Protein AF-A0AAD0EA04-F1 (afdb_monomer)

Mean predicted aligned error: 5.77 Å

Sequence (155 aa):
MKIKNLKNTNTRGVLFIEATNERPLPDGNKGILGSNGILTQVINAHRPFAPKNGGVGDLAFIIITPKKEYFYAFDYSKDLQGWTYQIMRGAEILDIKIGQIREKQFQILNGSVYLLSDCEFEEYNFYTQDDFGSQVVNKNRRAVNKADVLSEKIL

Foldseek 3Di:
DCLPPQDDDPFKDKKKWWADPVRHDQLLVADCDDPSRVQVQLLPQDPPQQDPDWDKAFPQKWKAALVRIIIGMMMIGDRPVSVVVSNVNSCVSVVIWMWGDDDQWIDTPVDDIDGLVRIWMKGAQDWDADPVRDTDGGGHIDTDPSCVNVVPPSD

pLDDT: mean 85.82, std 12.73, range [43.94, 98.06]

Nearest PDB structures (foldseek):
  2dcl-assembly1_B-2  TM=4.059E-01  e=9.303E-01  Pyrococcus horikoshii
  2nyi-assembly1_B  TM=4.417E-01  e=1.178E+00  Galdieria sulphuraria
  3qau-assembly1_A-2  TM=3.856E-01  e=1.178E+00  Streptococcus pneumoniae R6
  9e9f-assembly1_A  TM=3.551E-01  e=3.411E+00  Pseudomonas aeruginosa
  6eo5-assembly2_B  TM=3.769E-01  e=8.270E+00  Physcomitrium patens

Secondary structure (DSSP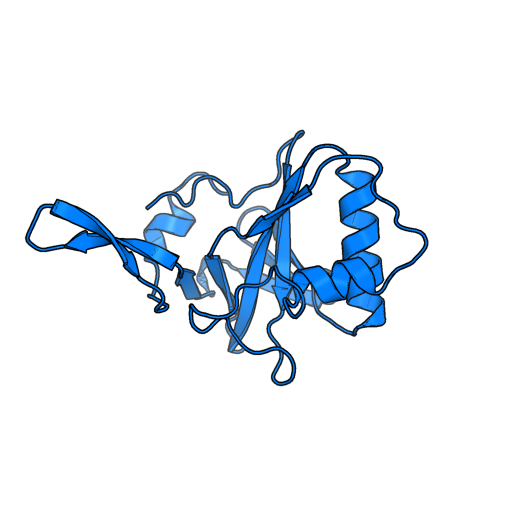, 8-state):
---TT-S--SSEEEEEEE--SSSPPP-SSS-SSSTT-HHHHHHHHSSS----SEEEEEEEEEEE-TT--EEEEEEEEE-HHHHHHHHHHHHHHTT--EEEEETTEEEETTS-EEETTT-EEEE-SEEEE-TTS-EEEE-S-EEPPHHHHHHSTT-

Structure (mmCIF, N/CA/C/O backbone):
data_AF-A0AAD0EA04-F1
#
_entry.id   AF-A0AAD0EA04-F1
#
loop_
_atom_site.group_PDB
_atom_site.id
_atom_site.type_symbol
_atom_site.label_atom_id
_atom_site.label_alt_id
_atom_site.label_comp_id
_atom_site.label_asym_id
_atom_site.label_entity_id
_atom_site.label_seq_id
_atom_site.pdbx_PDB_ins_code
_atom_site.Cartn_x
_atom_site.Cartn_y
_atom_site.Cartn_z
_atom_site.occupancy
_atom_site.B_iso_or_equiv
_atom_site.auth_seq_id
_atom_site.auth_comp_id
_atom_site.auth_asym_id
_atom_site.auth_atom_id
_atom_site.pdbx_PDB_model_num
ATOM 1 N N . MET A 1 1 ? -8.065 13.186 11.954 1.00 43.94 1 MET A N 1
ATOM 2 C CA . MET A 1 1 ? -7.328 12.164 11.185 1.00 43.94 1 MET A CA 1
ATOM 3 C C . MET A 1 1 ? -7.405 12.536 9.702 1.00 43.94 1 MET A C 1
ATOM 5 O O . MET A 1 1 ? -8.442 13.042 9.297 1.00 43.94 1 MET A O 1
ATOM 9 N N . LYS A 1 2 ? -6.315 12.452 8.923 1.00 47.00 2 LYS A N 1
ATOM 10 C CA . LYS A 1 2 ? -6.276 12.849 7.495 1.00 47.00 2 LYS A CA 1
ATOM 11 C C . LYS A 1 2 ? -6.275 11.594 6.609 1.00 47.00 2 LYS A C 1
ATOM 13 O O . LYS A 1 2 ? -5.315 11.370 5.883 1.00 47.00 2 LYS A O 1
ATOM 18 N N . ILE A 1 3 ? -7.347 10.802 6.618 1.00 57.25 3 ILE A N 1
ATOM 19 C CA . ILE A 1 3 ? -7.474 9.607 5.758 1.00 57.25 3 ILE A CA 1
ATOM 20 C C . ILE A 1 3 ? -7.838 10.006 4.301 1.00 57.25 3 ILE A C 1
ATOM 22 O O . ILE A 1 3 ? -8.302 9.221 3.484 1.00 57.25 3 ILE A O 1
ATOM 26 N N . LYS A 1 4 ? -7.567 11.254 3.902 1.00 55.97 4 LYS A N 1
ATOM 27 C CA . LYS A 1 4 ? -8.084 11.859 2.663 1.00 55.97 4 LYS A CA 1
ATOM 28 C C . LYS A 1 4 ? -7.427 11.352 1.370 1.00 55.97 4 LYS A C 1
ATOM 30 O O . LYS A 1 4 ? -7.840 11.761 0.289 1.00 55.97 4 LYS A O 1
ATOM 35 N N . ASN A 1 5 ? -6.409 10.493 1.462 1.00 64.81 5 ASN A N 1
ATOM 36 C CA . ASN A 1 5 ? -5.507 10.166 0.351 1.00 64.81 5 ASN A CA 1
ATOM 37 C C . ASN A 1 5 ? -5.466 8.677 -0.029 1.00 64.81 5 ASN A C 1
ATOM 39 O O . ASN A 1 5 ? -4.541 8.275 -0.722 1.00 64.81 5 ASN A O 1
ATOM 43 N N . LEU A 1 6 ? -6.440 7.862 0.382 1.00 75.75 6 LEU A N 1
ATOM 44 C CA . LEU A 1 6 ? -6.446 6.415 0.103 1.00 75.75 6 LEU A CA 1
ATOM 45 C C . LEU A 1 6 ? -7.079 6.019 -1.246 1.00 75.75 6 LEU A C 1
ATOM 47 O O . LEU A 1 6 ? -7.452 4.863 -1.436 1.00 75.75 6 LEU A O 1
ATOM 51 N N . LYS A 1 7 ? -7.206 6.953 -2.195 1.00 75.00 7 LYS A N 1
ATOM 52 C CA . LYS A 1 7 ? -7.820 6.686 -3.500 1.00 75.00 7 LYS A CA 1
ATOM 53 C C . LYS A 1 7 ? -6.974 7.135 -4.674 1.00 75.00 7 LYS A C 1
ATOM 55 O O . LYS A 1 7 ? -6.287 8.155 -4.617 1.00 75.00 7 LYS A O 1
ATOM 60 N N . ASN A 1 8 ? -7.121 6.391 -5.764 1.00 78.06 8 ASN A N 1
ATOM 61 C CA . ASN A 1 8 ? -6.581 6.762 -7.059 1.00 78.06 8 ASN A CA 1
ATOM 62 C C . ASN A 1 8 ? -7.261 8.033 -7.584 1.00 78.06 8 ASN A C 1
ATOM 64 O O . ASN A 1 8 ? -8.476 8.209 -7.480 1.00 78.06 8 ASN A O 1
ATOM 68 N N . THR A 1 9 ? -6.468 8.902 -8.190 1.00 83.62 9 THR A N 1
ATOM 69 C CA . THR A 1 9 ? -6.900 10.061 -8.968 1.00 83.62 9 THR A CA 1
ATOM 70 C C . THR A 1 9 ? -6.152 10.068 -10.298 1.00 83.62 9 THR A C 1
ATOM 72 O O . THR A 1 9 ? -5.212 9.303 -10.511 1.00 83.62 9 THR A O 1
ATOM 75 N N . ASN A 1 10 ? -6.503 10.999 -11.185 1.00 81.44 10 ASN A N 1
ATOM 76 C CA . ASN A 1 10 ? -5.788 11.173 -12.453 1.00 81.44 10 ASN A CA 1
ATOM 77 C C . ASN A 1 10 ? -4.314 11.583 -12.269 1.00 81.44 10 ASN A C 1
ATOM 79 O O . ASN A 1 10 ? -3.548 11.551 -13.226 1.00 81.44 10 ASN A O 1
ATOM 83 N N . THR A 1 11 ? -3.911 12.003 -11.066 1.00 86.19 11 THR A N 1
ATOM 84 C CA . THR A 1 11 ? -2.559 12.499 -10.770 1.00 86.19 11 THR A CA 1
ATOM 85 C C . THR A 1 11 ? -1.817 11.666 -9.728 1.00 86.19 11 THR A C 1
ATOM 87 O O . THR A 1 11 ? -0.611 11.865 -9.539 1.00 86.19 11 THR A O 1
ATOM 90 N N . ARG A 1 12 ? -2.507 10.736 -9.058 1.00 89.50 12 ARG A N 1
ATOM 91 C CA . ARG A 1 12 ? -1.965 9.935 -7.963 1.00 89.50 12 ARG A CA 1
ATOM 92 C C . ARG A 1 12 ? -2.546 8.529 -7.969 1.00 89.50 12 ARG A C 1
ATOM 94 O O . ARG A 1 12 ? -3.759 8.366 -7.987 1.00 89.50 12 ARG A O 1
ATOM 101 N N . GLY A 1 13 ? -1.679 7.532 -7.888 1.00 92.75 13 GLY A N 1
ATOM 102 C CA . GLY A 1 13 ? -2.058 6.160 -7.600 1.00 92.75 13 GLY A CA 1
ATOM 103 C C . GLY A 1 13 ? -1.844 5.829 -6.126 1.00 92.75 13 GLY A C 1
ATOM 104 O O . GLY A 1 13 ? -0.974 6.408 -5.483 1.00 92.75 13 GLY A O 1
ATOM 105 N N . VAL A 1 14 ? -2.637 4.906 -5.602 1.00 93.94 14 VAL A N 1
ATOM 106 C CA . VAL A 1 14 ? -2.579 4.348 -4.256 1.00 93.94 14 VAL A CA 1
ATOM 107 C C . VAL A 1 14 ? -2.632 2.841 -4.397 1.00 93.94 14 VAL A C 1
ATOM 109 O O . VAL A 1 14 ? -3.536 2.284 -5.025 1.00 93.94 14 VAL A O 1
ATOM 112 N N . LEU A 1 15 ? -1.645 2.187 -3.810 1.00 95.81 15 LEU A N 1
ATOM 113 C CA . LEU A 1 15 ? -1.561 0.741 -3.728 1.00 95.81 15 LEU A CA 1
ATOM 114 C C . LEU A 1 15 ? -1.203 0.355 -2.304 1.00 95.81 15 LEU A C 1
ATOM 116 O O . LEU A 1 15 ? -0.834 1.189 -1.475 1.00 95.81 15 LEU A O 1
ATOM 120 N N . PHE A 1 16 ? -1.340 -0.933 -2.035 1.00 94.88 16 PHE A N 1
ATOM 121 C CA . PHE A 1 16 ? -1.005 -1.505 -0.757 1.00 94.88 16 PHE A CA 1
ATOM 122 C C . PHE A 1 16 ? -0.006 -2.636 -0.939 1.00 94.88 16 PHE A C 1
ATOM 124 O O . PHE A 1 16 ? -0.167 -3.447 -1.843 1.00 94.88 16 PHE A O 1
ATOM 131 N N . ILE A 1 17 ? 1.025 -2.700 -0.106 1.00 94.12 17 ILE A N 1
ATOM 132 C CA . ILE A 1 17 ? 2.067 -3.730 -0.188 1.00 94.12 17 ILE A CA 1
ATOM 133 C C . ILE A 1 17 ? 2.017 -4.631 1.039 1.00 94.12 17 ILE A C 1
ATOM 135 O O . ILE A 1 17 ? 1.921 -4.138 2.162 1.00 94.12 17 ILE A O 1
ATOM 139 N N . GLU A 1 18 ? 2.044 -5.943 0.821 1.00 93.38 18 GLU A N 1
ATOM 140 C CA . GLU A 1 18 ? 1.995 -6.942 1.889 1.00 93.38 18 GLU A CA 1
ATOM 141 C C . GLU A 1 18 ? 3.204 -6.849 2.832 1.00 93.38 18 GLU A C 1
ATOM 143 O O . GLU A 1 18 ? 4.358 -6.708 2.418 1.00 93.38 18 GLU A O 1
ATOM 148 N N . ALA A 1 19 ? 2.922 -6.970 4.127 1.00 88.56 19 ALA A N 1
ATOM 149 C CA . ALA A 1 19 ? 3.905 -7.285 5.149 1.00 88.56 19 ALA A CA 1
ATOM 150 C C . ALA A 1 19 ? 4.195 -8.783 5.149 1.00 88.56 19 ALA A C 1
ATOM 152 O O . ALA A 1 19 ? 3.271 -9.592 5.133 1.00 88.56 19 ALA A O 1
ATOM 153 N N . THR A 1 20 ? 5.459 -9.167 5.282 1.00 78.62 20 THR A N 1
ATOM 154 C CA . THR A 1 20 ? 5.836 -10.586 5.369 1.00 78.62 20 THR A CA 1
ATOM 155 C C . THR A 1 20 ? 6.657 -10.833 6.628 1.00 78.62 20 THR A C 1
ATOM 157 O O . THR A 1 20 ? 7.200 -9.901 7.215 1.00 78.62 20 THR A O 1
ATOM 160 N N . ASN A 1 21 ? 6.791 -12.088 7.056 1.00 68.25 21 ASN A N 1
ATOM 161 C CA . ASN A 1 21 ? 7.637 -12.420 8.211 1.00 68.25 21 ASN A CA 1
ATOM 162 C C . ASN A 1 21 ? 9.107 -12.022 7.985 1.00 68.25 21 ASN A C 1
ATOM 164 O O . ASN A 1 21 ? 9.798 -11.626 8.918 1.00 68.25 21 ASN A O 1
ATOM 168 N N . GLU A 1 22 ? 9.565 -12.076 6.734 1.00 64.88 22 GLU A N 1
ATOM 169 C CA . GLU A 1 22 ? 10.902 -11.641 6.320 1.00 64.88 22 GLU A CA 1
ATOM 170 C C . GLU A 1 22 ? 11.010 -10.112 6.194 1.00 64.88 22 GLU A C 1
ATOM 172 O O . GLU A 1 22 ? 12.104 -9.554 6.289 1.00 64.88 22 GLU A O 1
ATOM 177 N N . ARG A 1 23 ? 9.879 -9.416 5.997 1.00 66.31 23 ARG A N 1
ATOM 178 C CA . ARG A 1 23 ? 9.781 -7.951 5.890 1.00 66.31 23 ARG A CA 1
ATOM 179 C C . ARG A 1 23 ? 8.660 -7.440 6.810 1.00 66.31 23 ARG A C 1
ATOM 181 O O . ARG A 1 23 ? 7.541 -7.202 6.336 1.00 66.31 23 ARG A O 1
ATOM 188 N N . PRO A 1 24 ? 8.944 -7.344 8.123 1.00 66.69 24 PRO A N 1
ATOM 189 C CA . PRO A 1 24 ? 7.930 -7.151 9.148 1.00 66.69 24 PRO A CA 1
ATOM 190 C C . PRO A 1 24 ? 7.347 -5.741 9.132 1.00 66.69 24 PRO A C 1
ATOM 192 O O . PRO A 1 24 ? 7.834 -4.836 8.451 1.00 66.69 24 PRO A O 1
ATOM 195 N N . LEU A 1 25 ? 6.298 -5.569 9.937 1.00 65.25 25 LEU A N 1
ATOM 196 C CA . LEU A 1 25 ? 5.651 -4.284 10.129 1.00 65.25 25 LEU A CA 1
ATOM 197 C C . LEU A 1 25 ? 6.608 -3.183 10.586 1.00 65.25 25 LEU A C 1
ATOM 199 O O . LEU A 1 25 ? 7.415 -3.442 11.480 1.00 65.25 25 LEU A O 1
ATOM 203 N N . PRO A 1 26 ? 6.486 -1.955 10.031 1.00 61.12 26 PRO A N 1
ATOM 204 C CA . PRO A 1 26 ? 7.083 -0.769 10.603 1.00 61.12 26 PRO A CA 1
ATOM 205 C C . PRO A 1 26 ? 6.812 -0.715 12.100 1.00 61.12 26 PRO A C 1
ATOM 207 O O . PRO A 1 26 ? 5.665 -0.710 12.549 1.00 61.12 26 PRO A O 1
ATOM 210 N N . ASP A 1 27 ? 7.889 -0.669 12.868 1.00 56.72 27 ASP A N 1
ATOM 211 C CA . ASP A 1 27 ? 7.907 -0.507 14.321 1.00 56.72 27 ASP A CA 1
ATOM 212 C C . ASP A 1 27 ? 8.117 0.969 14.709 1.00 56.72 27 ASP A C 1
ATOM 214 O O . ASP A 1 27 ? 8.669 1.292 15.759 1.00 56.72 27 ASP A O 1
ATOM 218 N N . GLY A 1 28 ? 7.739 1.886 13.811 1.00 52.97 28 GLY A N 1
ATOM 219 C CA . GLY A 1 28 ? 7.959 3.323 13.956 1.00 52.97 28 GLY A CA 1
ATOM 220 C C . GLY A 1 28 ? 9.422 3.771 13.829 1.00 52.97 28 GLY A C 1
ATOM 221 O O . GLY A 1 28 ? 9.697 4.972 13.800 1.00 52.97 28 GLY A O 1
ATOM 222 N N . ASN A 1 29 ? 10.372 2.838 13.695 1.00 54.81 29 ASN A N 1
ATOM 223 C CA . ASN A 1 29 ? 11.773 3.129 13.380 1.00 54.81 29 ASN A CA 1
ATOM 224 C C . ASN A 1 29 ? 12.153 2.740 11.947 1.00 54.81 29 ASN A C 1
ATOM 226 O O . ASN A 1 29 ? 13.054 3.354 11.375 1.00 54.81 29 ASN A O 1
ATOM 230 N N . LYS A 1 30 ? 11.457 1.770 11.344 1.00 62.72 30 LYS A N 1
ATOM 231 C CA . LYS A 1 30 ? 11.647 1.364 9.942 1.00 62.72 30 LYS A CA 1
ATOM 23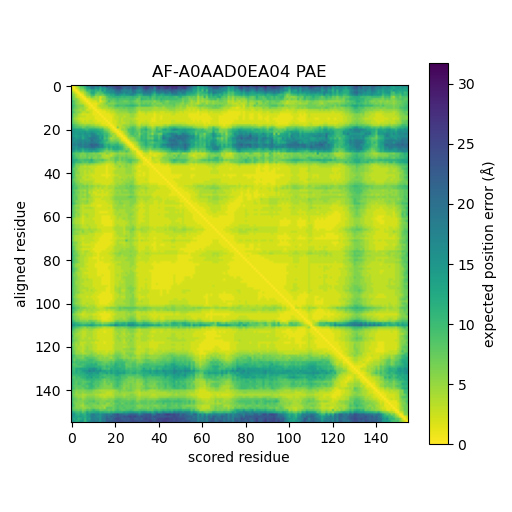2 C C . LYS A 1 30 ? 10.348 1.538 9.160 1.00 62.72 30 LYS A C 1
ATOM 234 O O . LYS A 1 30 ? 9.437 0.748 9.331 1.00 62.72 30 LYS A O 1
ATOM 239 N N . GLY A 1 31 ? 10.241 2.571 8.325 1.00 71.19 31 GLY A N 1
ATOM 240 C CA . GLY A 1 31 ? 9.096 2.730 7.417 1.00 71.19 31 GLY A CA 1
ATOM 241 C C . GLY A 1 31 ? 9.127 1.733 6.253 1.00 71.19 31 GLY A C 1
ATOM 242 O O . GLY A 1 31 ? 10.044 0.920 6.125 1.00 71.19 31 GLY A O 1
ATOM 243 N N . ILE A 1 32 ? 8.151 1.830 5.349 1.00 79.56 32 ILE A N 1
ATOM 244 C CA . ILE A 1 32 ? 8.166 1.047 4.098 1.00 79.56 32 ILE A CA 1
ATOM 245 C C . ILE A 1 32 ? 9.142 1.609 3.055 1.00 79.56 32 ILE A C 1
ATOM 247 O O . ILE A 1 32 ? 9.502 0.916 2.104 1.00 79.56 32 ILE A O 1
ATOM 251 N N . LEU A 1 33 ? 9.585 2.853 3.254 1.00 78.06 33 LEU A N 1
ATOM 252 C CA . LEU A 1 33 ? 10.615 3.551 2.485 1.00 78.06 33 LEU A CA 1
ATOM 253 C C . LEU A 1 33 ? 11.960 3.551 3.236 1.00 78.06 33 LEU A C 1
ATOM 255 O O . LEU A 1 33 ? 12.027 3.262 4.429 1.00 78.06 33 LEU A O 1
ATOM 259 N N . GLY A 1 34 ? 13.043 3.895 2.534 1.00 79.12 34 GLY A N 1
ATOM 260 C CA . GLY A 1 34 ? 14.421 3.852 3.048 1.00 79.12 34 GLY A CA 1
ATOM 261 C C . GLY A 1 34 ? 15.215 2.668 2.491 1.00 79.12 34 GLY A C 1
ATOM 262 O O . GLY A 1 34 ? 14.661 1.839 1.774 1.00 79.12 34 GLY A O 1
ATOM 263 N N . SER A 1 35 ? 16.513 2.582 2.795 1.00 72.50 35 SER A N 1
ATOM 264 C CA . SER A 1 35 ? 17.443 1.614 2.176 1.00 72.50 35 SER A CA 1
ATOM 265 C C . SER A 1 35 ? 17.008 0.150 2.306 1.00 72.50 35 SER A C 1
ATOM 267 O O . SER A 1 35 ? 17.196 -0.618 1.369 1.00 72.50 35 SER A O 1
ATOM 269 N N . ASN A 1 36 ? 16.363 -0.207 3.418 1.00 77.38 36 ASN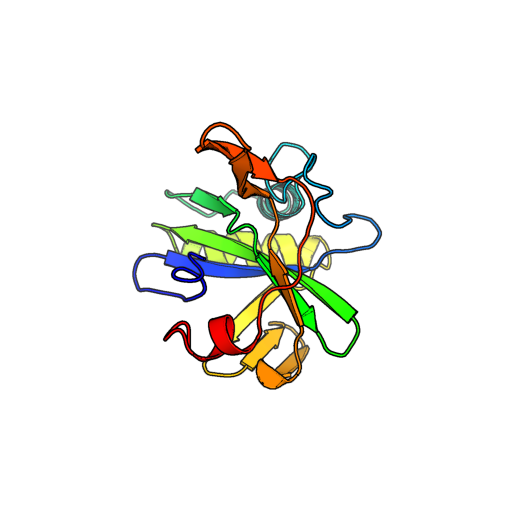 A N 1
ATOM 270 C CA . ASN A 1 36 ? 15.839 -1.553 3.672 1.00 77.38 36 ASN A CA 1
ATOM 271 C C . ASN A 1 36 ? 14.302 -1.615 3.680 1.00 77.38 36 ASN A C 1
ATOM 273 O O . ASN A 1 36 ? 13.736 -2.647 4.035 1.00 77.38 36 ASN A O 1
ATOM 277 N N . GLY A 1 37 ? 13.619 -0.531 3.306 1.00 85.50 37 GLY A N 1
ATOM 278 C CA . GLY A 1 37 ? 12.158 -0.481 3.273 1.00 85.50 37 GLY A CA 1
ATOM 279 C C . GLY A 1 37 ? 11.588 -1.408 2.199 1.00 85.50 37 GLY A C 1
ATOM 280 O O . GLY A 1 37 ? 12.136 -1.501 1.098 1.00 85.50 37 GLY A O 1
ATOM 281 N N . ILE A 1 38 ? 10.489 -2.099 2.507 1.00 88.56 38 ILE A N 1
ATOM 282 C CA . ILE A 1 38 ? 9.889 -3.098 1.611 1.00 88.56 38 ILE A CA 1
ATOM 283 C C . ILE A 1 38 ? 9.500 -2.521 0.242 1.00 88.56 38 ILE A C 1
ATOM 285 O O . ILE A 1 38 ? 9.745 -3.146 -0.789 1.00 88.56 38 ILE A O 1
ATOM 289 N N . LEU A 1 39 ? 8.990 -1.288 0.206 1.00 91.44 39 LEU A N 1
ATOM 290 C CA . LEU A 1 39 ? 8.637 -0.621 -1.043 1.00 91.44 39 LEU A CA 1
ATOM 291 C C . LEU A 1 39 ? 9.889 -0.273 -1.860 1.00 91.44 39 LEU A C 1
ATOM 293 O O . LEU A 1 39 ? 9.905 -0.478 -3.071 1.00 91.44 39 LEU A O 1
ATOM 297 N N . THR A 1 40 ? 10.968 0.177 -1.210 1.00 91.69 40 THR A N 1
ATOM 298 C CA . THR A 1 40 ? 12.262 0.409 -1.875 1.00 91.69 40 THR A CA 1
ATOM 299 C C . THR A 1 40 ? 12.812 -0.877 -2.489 1.00 91.69 40 THR A C 1
ATOM 301 O O . THR A 1 40 ? 13.307 -0.855 -3.614 1.00 91.69 40 THR A O 1
ATOM 304 N N . GLN A 1 41 ? 12.711 -2.004 -1.776 1.00 91.38 41 GLN A N 1
ATOM 305 C CA . GLN A 1 41 ? 13.147 -3.308 -2.280 1.00 91.38 41 GLN A CA 1
ATOM 306 C C . GLN A 1 41 ? 12.340 -3.726 -3.515 1.00 91.38 41 GLN A C 1
ATOM 308 O O . GLN A 1 41 ? 12.941 -4.047 -4.539 1.00 91.38 41 GLN A O 1
ATOM 313 N N . VAL A 1 42 ? 11.005 -3.630 -3.463 1.00 93.88 42 VAL A N 1
ATOM 314 C CA . VAL A 1 42 ? 10.128 -3.884 -4.621 1.00 93.88 42 VAL A CA 1
ATOM 315 C C . VAL A 1 42 ? 10.506 -2.997 -5.805 1.00 93.88 42 VAL A C 1
ATOM 317 O O . VAL A 1 42 ? 10.750 -3.493 -6.902 1.00 93.88 42 VAL A O 1
ATOM 320 N N . ILE A 1 43 ? 10.654 -1.690 -5.593 1.00 95.00 43 ILE A N 1
ATOM 321 C CA . ILE A 1 43 ? 11.037 -0.749 -6.653 1.00 95.00 43 ILE A CA 1
ATOM 322 C C . ILE A 1 43 ? 12.419 -1.088 -7.235 1.00 95.00 43 ILE A C 1
ATOM 324 O O . ILE A 1 43 ? 12.663 -0.876 -8.425 1.00 95.00 43 ILE A O 1
ATOM 328 N N . ASN A 1 44 ? 13.338 -1.624 -6.436 1.00 94.50 44 ASN A N 1
ATOM 329 C CA . ASN A 1 44 ? 14.688 -1.954 -6.883 1.00 94.50 44 ASN A CA 1
ATOM 330 C C . ASN A 1 44 ? 14.822 -3.330 -7.542 1.00 94.50 44 ASN A C 1
ATOM 332 O O . ASN A 1 44 ? 15.777 -3.528 -8.292 1.00 94.50 44 ASN A O 1
ATOM 336 N N . ALA A 1 45 ? 13.864 -4.234 -7.332 1.00 95.81 45 ALA A N 1
ATOM 337 C CA . ALA A 1 45 ? 13.906 -5.595 -7.860 1.00 95.81 45 ALA A CA 1
ATOM 338 C C . ALA A 1 45 ? 13.809 -5.664 -9.394 1.00 95.81 45 ALA A C 1
ATOM 340 O O . ALA A 1 45 ? 14.391 -6.557 -10.006 1.00 95.81 45 ALA A O 1
ATOM 341 N N . HIS A 1 46 ? 13.115 -4.718 -10.039 1.00 96.94 46 HIS A N 1
ATOM 342 C CA . HIS A 1 46 ? 12.986 -4.689 -11.497 1.00 96.94 46 HIS A CA 1
ATOM 343 C C . HIS A 1 46 ? 13.916 -3.657 -12.155 1.00 96.94 46 HIS A C 1
ATOM 345 O O . HIS A 1 46 ? 13.939 -2.479 -11.777 1.00 96.94 46 HIS A O 1
ATOM 351 N N . ARG A 1 47 ? 14.663 -4.089 -13.178 1.00 95.25 47 ARG A N 1
ATOM 352 C CA . ARG A 1 47 ? 15.483 -3.233 -14.048 1.00 95.25 47 ARG A CA 1
ATOM 353 C C . ARG A 1 47 ? 15.284 -3.612 -15.529 1.00 95.25 47 ARG A C 1
ATOM 355 O O . ARG A 1 47 ? 15.066 -4.793 -15.800 1.00 95.25 47 ARG A O 1
ATOM 362 N N . PRO A 1 48 ? 15.389 -2.655 -16.477 1.00 95.06 48 PRO A N 1
ATOM 363 C CA . PRO A 1 48 ? 15.681 -1.228 -16.277 1.00 95.06 48 PRO A CA 1
ATOM 364 C C . PRO A 1 48 ? 14.561 -0.482 -15.534 1.00 95.06 48 PRO A C 1
ATOM 366 O O . PRO A 1 48 ? 13.425 -0.942 -15.487 1.00 95.06 48 PRO A O 1
ATOM 369 N N . PHE A 1 49 ? 14.907 0.641 -14.899 1.00 96.38 49 PHE A N 1
ATOM 370 C CA . PHE A 1 49 ? 13.950 1.448 -14.137 1.00 96.38 49 PHE A CA 1
ATOM 371 C C . PHE A 1 49 ? 12.924 2.081 -15.086 1.00 96.38 49 PHE A C 1
ATOM 373 O O . PHE A 1 49 ? 13.306 2.812 -15.999 1.00 96.38 49 PHE A O 1
ATOM 380 N N . ALA A 1 50 ? 11.642 1.771 -14.896 1.00 97.31 50 ALA A N 1
ATOM 381 C CA . ALA A 1 50 ? 10.577 2.159 -15.817 1.00 97.31 50 ALA A CA 1
ATOM 382 C C . ALA A 1 50 ? 10.048 3.601 -15.652 1.00 97.31 50 ALA A C 1
ATOM 384 O O . ALA A 1 50 ? 9.818 4.249 -16.677 1.00 97.31 50 ALA A O 1
ATOM 385 N N . PRO A 1 51 ? 9.838 4.133 -14.427 1.00 96.94 51 PRO A N 1
ATOM 386 C CA . PRO A 1 51 ? 9.271 5.465 -14.248 1.00 96.94 51 PRO A CA 1
ATOM 387 C C . PRO A 1 51 ? 10.215 6.560 -14.749 1.00 96.94 51 PRO A C 1
ATOM 389 O O . PRO A 1 51 ? 11.401 6.575 -14.419 1.00 96.94 51 PRO A O 1
ATOM 392 N N . LYS A 1 52 ? 9.677 7.527 -15.496 1.00 96.81 52 LYS A N 1
ATOM 393 C CA . LYS A 1 52 ? 10.447 8.659 -16.045 1.00 96.81 52 LYS A CA 1
ATOM 394 C C . LYS A 1 52 ? 10.457 9.885 -15.138 1.00 96.81 52 LYS A C 1
ATOM 396 O O . LYS A 1 52 ? 11.345 10.727 -15.245 1.00 96.81 52 LYS A O 1
ATOM 401 N N . ASN A 1 53 ? 9.451 10.029 -14.280 1.00 95.94 53 ASN A N 1
ATOM 402 C CA . ASN A 1 53 ? 9.338 11.118 -13.317 1.00 95.94 53 ASN A CA 1
ATOM 403 C C . ASN A 1 53 ? 8.407 10.728 -12.156 1.00 95.94 53 ASN A C 1
ATOM 405 O O . ASN A 1 53 ? 7.744 9.693 -12.178 1.00 95.94 53 ASN A O 1
ATOM 409 N N . GLY A 1 54 ? 8.349 11.577 -11.130 1.00 94.75 54 GLY A N 1
ATOM 410 C CA . GLY A 1 54 ? 7.485 11.357 -9.971 1.00 94.75 54 GLY A CA 1
ATOM 411 C C . GLY A 1 54 ? 8.205 10.689 -8.818 1.00 94.75 54 GLY A C 1
ATOM 412 O O . GLY A 1 54 ? 9.422 10.794 -8.693 1.00 94.75 54 GLY A O 1
ATOM 413 N N . GLY A 1 55 ? 7.429 10.066 -7.945 1.00 94.00 55 GLY A N 1
ATOM 414 C CA . GLY A 1 55 ? 7.929 9.462 -6.723 1.00 94.00 55 GLY A CA 1
ATOM 415 C C . GLY A 1 55 ? 6.831 8.712 -5.996 1.00 94.00 55 GLY A C 1
ATOM 416 O O . GLY A 1 55 ? 5.654 8.835 -6.350 1.00 94.00 55 GLY A O 1
ATOM 417 N N . VAL A 1 56 ? 7.258 7.967 -4.985 1.00 94.06 56 VAL A N 1
ATOM 418 C CA . VAL A 1 56 ? 6.414 7.196 -4.075 1.00 94.06 56 VAL A CA 1
ATOM 419 C C . VAL A 1 56 ? 6.417 7.828 -2.685 1.00 94.06 56 VAL A C 1
ATOM 421 O O . VAL A 1 56 ? 7.432 8.400 -2.277 1.00 94.06 56 VAL A O 1
ATOM 424 N N . GLY A 1 57 ? 5.308 7.726 -1.960 1.00 90.81 57 GLY A N 1
ATOM 425 C CA . GLY A 1 57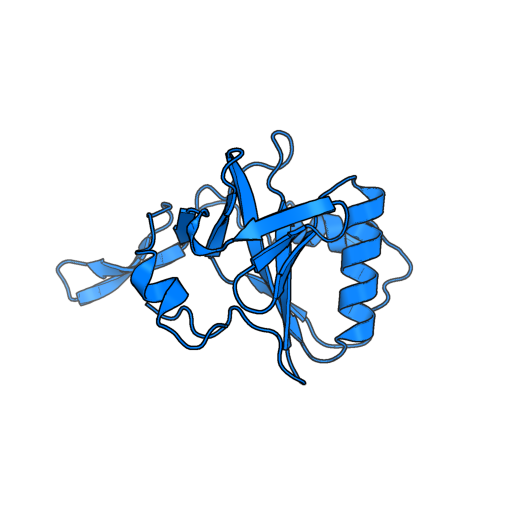 ? 5.160 8.249 -0.605 1.00 90.81 57 GLY A CA 1
ATOM 426 C C . GLY A 1 57 ? 4.508 7.240 0.334 1.00 90.81 57 GLY A C 1
ATOM 427 O O . GLY A 1 57 ? 3.632 6.470 -0.052 1.00 90.81 57 GLY A O 1
ATOM 428 N N . ASP A 1 58 ? 4.963 7.233 1.585 1.00 89.00 58 ASP A N 1
ATOM 429 C CA . ASP A 1 58 ? 4.352 6.449 2.657 1.00 89.00 58 ASP A CA 1
ATOM 430 C C . ASP A 1 58 ? 3.093 7.174 3.164 1.00 89.00 58 ASP A C 1
ATOM 432 O O . ASP A 1 58 ? 3.155 8.357 3.513 1.00 89.00 58 ASP A O 1
ATOM 436 N N . LEU A 1 59 ? 1.952 6.477 3.192 1.00 88.50 59 LEU A N 1
ATOM 437 C CA . LEU A 1 59 ? 0.680 7.017 3.688 1.00 88.50 59 LEU A CA 1
ATOM 438 C C . LEU A 1 59 ? 0.426 6.705 5.169 1.00 88.50 59 LEU A C 1
ATOM 440 O O . LEU A 1 59 ? -0.595 7.130 5.707 1.00 88.50 59 LEU A O 1
ATOM 444 N N . ALA A 1 60 ? 1.339 5.982 5.817 1.00 87.88 60 ALA A N 1
ATOM 445 C CA . ALA A 1 60 ? 1.311 5.629 7.229 1.00 87.88 60 ALA A CA 1
ATOM 446 C C . ALA A 1 60 ? 0.014 4.935 7.688 1.00 87.88 60 ALA A C 1
ATOM 448 O O . ALA A 1 60 ? -0.443 5.099 8.820 1.00 87.88 60 ALA A O 1
ATOM 449 N N . PHE A 1 61 ? -0.584 4.155 6.785 1.00 89.38 61 PHE A N 1
ATOM 450 C CA . PHE A 1 61 ? -1.875 3.502 6.963 1.00 89.38 61 PHE A CA 1
ATOM 451 C C . PHE A 1 61 ? -1.777 2.020 6.615 1.00 89.38 61 PHE A C 1
ATOM 453 O O . PHE A 1 61 ? -1.077 1.637 5.677 1.00 89.38 61 PHE A O 1
ATOM 460 N N . ILE A 1 62 ? -2.486 1.189 7.372 1.00 91.56 62 ILE A N 1
ATOM 461 C CA . ILE A 1 62 ? -2.450 -0.264 7.254 1.00 91.56 62 ILE A CA 1
ATOM 462 C C . ILE A 1 62 ? -3.872 -0.798 7.130 1.00 91.56 62 ILE A C 1
ATOM 464 O O . ILE A 1 62 ? -4.759 -0.412 7.892 1.00 91.56 62 ILE A O 1
ATOM 468 N N . ILE A 1 63 ? -4.061 -1.732 6.199 1.00 93.75 63 ILE A N 1
ATOM 469 C CA . ILE A 1 63 ? -5.246 -2.590 6.124 1.00 93.75 63 ILE A CA 1
ATOM 470 C C . ILE A 1 63 ? -4.865 -3.980 6.608 1.00 93.75 63 ILE A C 1
ATOM 472 O O . ILE A 1 63 ? -3.848 -4.534 6.190 1.00 93.75 63 ILE A O 1
ATOM 476 N N . ILE A 1 64 ? -5.708 -4.543 7.464 1.00 94.94 64 ILE A N 1
ATOM 477 C CA . ILE A 1 64 ? -5.576 -5.901 7.976 1.00 94.94 64 ILE A CA 1
ATOM 478 C C . ILE A 1 64 ? -6.767 -6.704 7.461 1.00 94.94 64 ILE A C 1
ATOM 480 O O . ILE A 1 64 ? -7.923 -6.353 7.717 1.00 94.94 64 ILE A O 1
ATOM 484 N N . THR A 1 65 ? -6.498 -7.768 6.708 1.00 95.69 65 THR A N 1
ATOM 485 C CA . THR A 1 65 ? -7.552 -8.623 6.145 1.00 95.69 65 THR A CA 1
ATOM 486 C C . THR A 1 65 ? -8.189 -9.498 7.235 1.00 95.69 65 THR A C 1
ATOM 488 O O . THR A 1 65 ? -7.575 -9.735 8.281 1.00 95.69 65 THR A O 1
ATOM 491 N N . PRO A 1 66 ? -9.381 -10.080 6.993 1.00 96.12 66 PRO A N 1
ATOM 492 C CA . PRO A 1 66 ? -9.971 -11.080 7.891 1.00 96.12 66 PRO A CA 1
ATOM 493 C C . PRO A 1 66 ? -9.068 -12.296 8.155 1.00 96.12 66 PRO A C 1
ATOM 495 O O . PRO A 1 66 ? -9.203 -12.957 9.181 1.00 96.12 66 PRO A O 1
ATOM 498 N N . LYS A 1 67 ? -8.118 -12.578 7.251 1.00 94.38 67 LYS A N 1
ATOM 499 C CA . LYS A 1 67 ? -7.108 -13.635 7.408 1.00 94.38 67 LYS A CA 1
ATOM 500 C C . LYS A 1 67 ? -5.863 -13.185 8.181 1.00 94.38 67 LYS A C 1
ATOM 502 O O . LYS A 1 67 ? -4.905 -13.945 8.263 1.00 94.38 67 LYS A O 1
ATOM 507 N N . LYS A 1 68 ? -5.875 -11.973 8.745 1.00 92.88 68 LYS A N 1
ATOM 508 C CA . LYS A 1 68 ? -4.752 -11.354 9.466 1.00 92.88 68 LYS A CA 1
ATOM 509 C C . LYS A 1 68 ? -3.503 -11.159 8.597 1.00 92.88 68 LYS A C 1
ATOM 511 O O . LYS A 1 68 ? -2.380 -11.210 9.087 1.00 92.88 68 LYS A O 1
ATOM 516 N N . GLU A 1 69 ? -3.711 -10.887 7.310 1.00 92.69 69 GLU A N 1
ATOM 517 C CA . GLU A 1 69 ? -2.665 -10.396 6.407 1.00 92.69 69 GLU A CA 1
ATOM 518 C C . GLU A 1 69 ? -2.602 -8.866 6.508 1.00 92.69 69 GLU A C 1
ATOM 520 O O . GLU A 1 69 ? -3.644 -8.208 6.525 1.00 92.69 69 GLU A O 1
ATOM 525 N N . TYR A 1 70 ? -1.399 -8.295 6.561 1.00 93.12 70 TYR A N 1
ATOM 526 C CA . TYR A 1 70 ? -1.191 -6.859 6.759 1.00 93.12 70 TYR A CA 1
ATOM 527 C C . TYR A 1 70 ? -0.685 -6.201 5.481 1.00 93.12 70 TYR A C 1
ATOM 529 O O . TYR A 1 70 ? 0.203 -6.735 4.820 1.00 93.12 70 TYR A O 1
ATOM 537 N N . PHE A 1 71 ? -1.205 -5.018 5.166 1.00 93.94 71 PHE A N 1
ATOM 538 C CA . PHE A 1 71 ? -0.881 -4.302 3.939 1.00 93.94 71 PHE A CA 1
ATOM 539 C C . PHE A 1 71 ? -0.676 -2.803 4.182 1.00 93.94 71 PHE A C 1
ATOM 541 O O . PHE A 1 71 ? -1.576 -2.141 4.697 1.00 93.94 71 PHE A O 1
ATOM 548 N N . TYR A 1 72 ? 0.467 -2.251 3.763 1.00 90.50 72 TYR A N 1
ATOM 549 C CA . TYR A 1 72 ? 0.784 -0.820 3.904 1.00 90.50 72 TYR A CA 1
ATOM 550 C C . TYR A 1 72 ? 0.316 -0.022 2.717 1.00 90.50 72 TYR A C 1
ATOM 552 O O . TYR A 1 72 ? 0.696 -0.333 1.592 1.00 90.50 72 TYR A O 1
ATOM 560 N N . ALA A 1 73 ? -0.414 1.050 2.979 1.00 92.31 73 ALA A N 1
ATOM 561 C CA . ALA A 1 73 ? -0.770 2.019 1.968 1.00 92.31 73 ALA A CA 1
ATOM 562 C C . ALA A 1 73 ? 0.442 2.873 1.581 1.00 92.31 73 ALA A C 1
ATOM 564 O O . ALA A 1 73 ? 1.156 3.406 2.433 1.00 92.31 73 ALA A O 1
ATOM 565 N N . PHE A 1 74 ? 0.615 3.073 0.284 1.00 93.19 74 PHE A N 1
ATOM 566 C CA . PHE A 1 74 ? 1.556 4.034 -0.267 1.00 93.19 74 PHE A CA 1
ATOM 567 C C . PHE A 1 74 ? 0.953 4.685 -1.507 1.00 93.19 74 PHE A C 1
ATOM 569 O O . PHE A 1 74 ? 0.104 4.097 -2.184 1.00 93.19 74 PHE A O 1
ATOM 576 N N . ASP A 1 75 ? 1.388 5.904 -1.806 1.00 94.12 75 ASP A N 1
ATOM 577 C CA . ASP A 1 75 ? 1.006 6.606 -3.021 1.00 94.12 75 ASP A CA 1
ATOM 578 C C . ASP A 1 75 ? 2.162 6.717 -4.015 1.00 94.12 75 ASP A C 1
ATOM 580 O O . ASP A 1 75 ? 3.333 6.523 -3.691 1.00 94.12 75 ASP A O 1
ATOM 584 N N . TYR A 1 76 ? 1.819 7.015 -5.263 1.00 95.50 76 TYR A N 1
ATOM 585 C CA . TYR A 1 76 ? 2.756 7.389 -6.315 1.00 95.50 76 TYR A CA 1
ATOM 586 C C . TYR A 1 76 ? 2.124 8.420 -7.242 1.00 95.50 76 TYR A C 1
ATOM 588 O O . TYR A 1 76 ? 0.904 8.529 -7.333 1.00 95.50 76 TYR A O 1
ATOM 596 N N . SER A 1 77 ? 2.938 9.222 -7.923 1.00 95.50 77 SER A N 1
ATOM 597 C CA . SER A 1 77 ? 2.436 10.350 -8.718 1.00 95.50 77 SER A CA 1
ATOM 598 C C . SER A 1 77 ? 3.239 10.604 -9.989 1.00 95.50 77 SER A C 1
ATOM 600 O O . SER A 1 77 ? 4.350 10.099 -10.150 1.00 95.50 77 SER A O 1
ATOM 602 N N . LYS A 1 78 ? 2.680 11.449 -10.864 1.00 94.31 78 LYS A N 1
ATOM 603 C CA . LYS A 1 78 ? 3.217 11.834 -12.180 1.00 94.31 78 LYS A CA 1
ATOM 604 C C . LYS A 1 78 ? 3.178 10.679 -13.191 1.00 94.31 78 LYS A C 1
ATOM 606 O O . LYS A 1 78 ? 2.144 10.509 -13.828 1.00 94.31 78 LYS A O 1
ATOM 611 N N . ASP A 1 79 ? 4.227 9.871 -13.330 1.00 96.44 79 ASP A N 1
ATOM 612 C CA . ASP A 1 79 ? 4.260 8.745 -14.279 1.00 96.44 79 ASP A CA 1
ATOM 613 C C . ASP A 1 79 ? 3.503 7.517 -13.742 1.00 96.44 79 ASP A C 1
ATOM 615 O O . ASP A 1 79 ? 4.097 6.510 -13.358 1.00 96.44 79 ASP A O 1
ATOM 619 N N . LEU A 1 80 ? 2.172 7.612 -13.657 1.00 95.81 80 LEU A N 1
ATOM 620 C CA . LEU A 1 80 ? 1.340 6.566 -13.050 1.00 95.81 80 LEU A CA 1
ATOM 621 C C . LEU A 1 80 ? 1.524 5.205 -13.730 1.00 95.81 80 LEU A C 1
ATOM 623 O O . LEU A 1 80 ? 1.575 4.185 -13.043 1.00 95.81 80 LEU A O 1
ATOM 627 N N . GLN A 1 81 ? 1.658 5.181 -15.058 1.00 96.31 81 GLN A N 1
ATOM 628 C CA . GLN A 1 81 ? 1.854 3.943 -15.807 1.00 96.31 81 GLN A CA 1
ATOM 629 C C . GLN A 1 81 ? 3.235 3.336 -15.529 1.00 96.31 81 GLN A C 1
ATOM 631 O O . GLN A 1 81 ? 3.318 2.145 -15.226 1.00 96.31 81 GLN A O 1
ATOM 636 N N . GLY A 1 82 ? 4.302 4.143 -15.581 1.00 97.81 82 GLY A N 1
ATOM 637 C CA . GLY A 1 82 ? 5.659 3.690 -15.283 1.00 97.81 82 GLY A CA 1
ATOM 638 C C . GLY A 1 82 ? 5.799 3.184 -13.848 1.00 97.81 82 GLY A C 1
ATOM 639 O O . GLY A 1 82 ? 6.350 2.105 -13.630 1.00 97.81 82 GLY A O 1
ATOM 640 N N . TRP A 1 83 ? 5.237 3.907 -12.873 1.00 97.75 83 TRP A N 1
ATOM 641 C CA . TRP A 1 83 ? 5.228 3.489 -11.467 1.00 97.75 83 TRP A CA 1
ATOM 642 C C . TRP A 1 83 ? 4.436 2.206 -11.248 1.00 97.75 83 TRP A C 1
ATOM 644 O O . TRP A 1 83 ? 4.968 1.280 -10.638 1.00 97.75 83 TRP A O 1
ATOM 654 N N . THR A 1 84 ? 3.217 2.106 -11.787 1.00 96.31 84 THR A N 1
ATOM 655 C CA . THR A 1 84 ? 2.406 0.881 -11.678 1.00 96.31 84 THR A CA 1
ATOM 656 C C . THR A 1 84 ? 3.176 -0.321 -12.211 1.00 96.31 84 THR A C 1
ATOM 658 O O . THR A 1 84 ? 3.291 -1.332 -11.524 1.00 96.31 84 THR A O 1
ATOM 661 N N . TYR A 1 85 ? 3.765 -0.204 -13.404 1.00 97.19 85 TYR A N 1
ATOM 662 C CA . TYR A 1 85 ? 4.552 -1.283 -13.995 1.00 97.19 85 TYR A CA 1
ATOM 663 C C . TYR A 1 85 ? 5.769 -1.654 -13.130 1.00 97.19 85 TYR A C 1
ATOM 665 O O . TYR A 1 85 ? 5.975 -2.832 -12.840 1.00 97.19 85 TYR A O 1
ATOM 673 N N . GLN A 1 86 ? 6.537 -0.666 -12.657 1.00 98.06 86 GLN A N 1
ATOM 674 C CA . GLN A 1 86 ? 7.707 -0.886 -11.799 1.00 98.06 86 GLN A CA 1
ATOM 675 C C . GLN A 1 86 ? 7.354 -1.647 -10.516 1.00 98.06 86 GLN A C 1
ATOM 677 O O . GLN A 1 86 ? 8.046 -2.595 -10.147 1.00 98.06 86 GLN A O 1
ATOM 682 N N . ILE A 1 87 ? 6.276 -1.228 -9.849 1.00 97.19 87 ILE A N 1
ATOM 683 C CA . ILE A 1 87 ? 5.803 -1.814 -8.593 1.00 97.19 87 ILE A CA 1
ATOM 684 C C . ILE A 1 87 ? 5.321 -3.244 -8.827 1.00 97.19 87 ILE A C 1
ATOM 686 O O . ILE A 1 87 ? 5.751 -4.149 -8.119 1.00 97.19 87 ILE A O 1
ATOM 690 N N . MET A 1 88 ? 4.473 -3.463 -9.836 1.00 96.81 88 MET A N 1
ATOM 691 C CA . MET A 1 88 ? 3.909 -4.786 -10.113 1.00 96.81 88 MET A CA 1
ATOM 692 C C . MET A 1 88 ? 4.993 -5.803 -10.476 1.00 96.81 88 MET A C 1
ATOM 694 O O . MET A 1 88 ? 5.003 -6.897 -9.921 1.00 96.81 88 MET A O 1
ATOM 698 N N . ARG A 1 89 ? 5.950 -5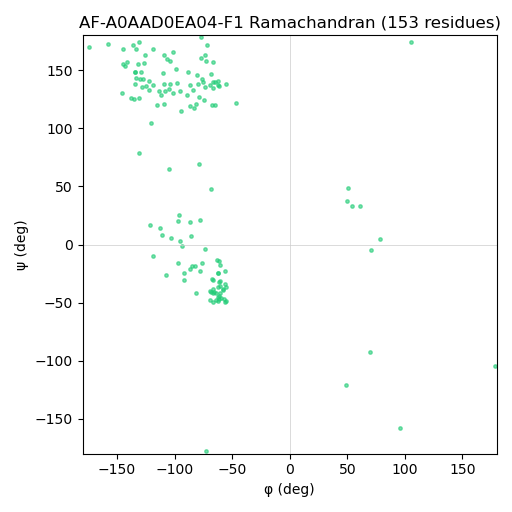.434 -11.341 1.00 97.56 89 ARG A N 1
ATOM 699 C CA . ARG A 1 89 ? 7.067 -6.322 -11.711 1.00 97.56 89 ARG A CA 1
ATOM 700 C C . ARG A 1 89 ? 7.990 -6.609 -10.535 1.00 97.56 89 ARG A C 1
ATOM 702 O O . ARG A 1 89 ? 8.441 -7.737 -10.374 1.00 97.56 89 ARG A O 1
ATOM 709 N N . GLY A 1 90 ? 8.278 -5.600 -9.717 1.00 96.06 90 GLY A N 1
ATOM 710 C CA . GLY A 1 90 ? 9.094 -5.779 -8.523 1.00 96.06 90 GLY A CA 1
ATOM 711 C C . GLY A 1 90 ? 8.441 -6.693 -7.489 1.00 96.06 90 GLY A C 1
ATOM 712 O O . GLY A 1 90 ? 9.109 -7.546 -6.912 1.00 96.06 90 GLY A O 1
ATOM 713 N N . ALA A 1 91 ? 7.133 -6.542 -7.287 1.00 94.88 91 ALA A N 1
ATOM 714 C CA . ALA A 1 91 ? 6.359 -7.365 -6.370 1.00 94.88 91 ALA A CA 1
ATOM 715 C C . ALA A 1 91 ? 6.269 -8.819 -6.853 1.00 94.88 91 ALA A C 1
ATOM 717 O O . ALA A 1 91 ? 6.474 -9.730 -6.062 1.00 94.88 91 ALA A O 1
ATOM 718 N N . GLU A 1 92 ? 6.062 -9.031 -8.155 1.00 95.19 92 GLU A N 1
ATOM 719 C CA . GLU A 1 92 ? 6.082 -10.355 -8.787 1.00 95.19 92 GLU A CA 1
ATOM 720 C C . GLU A 1 92 ? 7.436 -11.062 -8.607 1.00 95.19 92 GLU A C 1
ATOM 722 O O . GLU A 1 92 ? 7.470 -12.220 -8.208 1.00 95.19 92 GLU A O 1
ATOM 727 N N . ILE A 1 93 ? 8.557 -10.364 -8.834 1.00 95.38 93 ILE A N 1
ATOM 728 C CA . ILE A 1 93 ? 9.911 -10.924 -8.650 1.00 95.38 93 ILE A CA 1
ATOM 729 C C . ILE A 1 93 ? 10.155 -11.368 -7.202 1.00 95.38 93 ILE A C 1
ATOM 731 O O . ILE A 1 93 ? 10.865 -12.344 -6.968 1.00 95.38 93 ILE A O 1
ATOM 735 N N . LEU A 1 94 ? 9.609 -10.631 -6.235 1.00 92.69 94 LEU A N 1
ATOM 736 C CA . LEU A 1 94 ? 9.824 -10.875 -4.810 1.00 92.69 94 LEU A CA 1
ATOM 737 C C . LEU A 1 94 ? 8.731 -11.731 -4.156 1.00 92.69 94 LEU A C 1
ATOM 739 O O . LEU A 1 94 ? 8.800 -11.927 -2.941 1.00 92.69 94 LEU A O 1
ATOM 743 N N . ASP A 1 95 ? 7.755 -12.202 -4.938 1.00 92.75 95 ASP A N 1
ATOM 744 C CA . ASP A 1 95 ? 6.555 -12.909 -4.476 1.00 92.75 95 ASP A CA 1
ATOM 745 C C . ASP A 1 95 ? 5.818 -12.163 -3.345 1.00 92.75 95 ASP A C 1
ATOM 747 O O . ASP A 1 95 ? 5.505 -12.701 -2.286 1.00 92.75 95 ASP A O 1
ATOM 751 N N . ILE A 1 96 ? 5.594 -10.862 -3.550 1.00 92.62 96 ILE A N 1
ATOM 752 C CA . ILE A 1 96 ? 4.897 -9.976 -2.609 1.00 92.62 96 ILE A CA 1
ATOM 753 C C . ILE A 1 96 ? 3.525 -9.627 -3.171 1.00 92.62 96 ILE A C 1
ATOM 755 O O . ILE A 1 96 ? 3.399 -9.184 -4.317 1.00 92.62 96 ILE A O 1
ATOM 759 N N . LYS A 1 97 ? 2.477 -9.741 -2.351 1.00 94.94 97 LYS A N 1
ATOM 760 C CA . LYS A 1 97 ? 1.134 -9.340 -2.773 1.00 94.94 97 LYS A CA 1
ATOM 761 C C . LYS A 1 97 ? 0.976 -7.821 -2.796 1.00 94.94 97 LYS A C 1
ATOM 763 O O . LYS A 1 97 ? 1.390 -7.106 -1.880 1.00 94.94 97 LYS A O 1
ATOM 768 N N . ILE A 1 98 ? 0.279 -7.343 -3.826 1.00 96.44 98 ILE A N 1
ATOM 769 C CA . ILE A 1 98 ? -0.155 -5.952 -3.955 1.00 96.44 98 ILE A CA 1
ATOM 770 C C . ILE A 1 98 ? -1.674 -5.883 -3.843 1.00 96.44 98 ILE A C 1
ATOM 772 O O . ILE A 1 98 ? -2.397 -6.601 -4.534 1.00 96.44 98 ILE A O 1
ATOM 776 N N . GLY A 1 99 ? -2.150 -5.005 -2.970 1.00 96.12 99 GLY A N 1
ATOM 777 C CA . GLY A 1 99 ? -3.552 -4.678 -2.786 1.00 96.12 99 GLY A CA 1
ATOM 778 C C . GLY A 1 99 ? -3.931 -3.338 -3.410 1.00 96.12 99 GLY A C 1
ATOM 779 O O . GLY A 1 99 ? -3.102 -2.449 -3.599 1.00 96.12 99 GLY A O 1
ATOM 780 N N . GLN A 1 100 ? -5.216 -3.173 -3.688 1.00 94.50 100 GLN A N 1
ATOM 781 C CA . GLN A 1 100 ? -5.834 -1.907 -4.061 1.00 94.50 100 GLN A CA 1
ATOM 782 C C . GLN A 1 100 ? -7.213 -1.801 -3.413 1.00 94.50 100 GLN A C 1
ATOM 784 O O . GLN A 1 100 ? -7.856 -2.809 -3.118 1.00 94.50 100 GLN A O 1
ATOM 789 N N . ILE A 1 101 ? -7.699 -0.576 -3.258 1.00 91.31 101 ILE A N 1
ATOM 790 C CA . ILE A 1 101 ? -9.102 -0.331 -2.942 1.00 91.31 101 ILE A CA 1
ATOM 791 C C . ILE A 1 101 ? -9.856 -0.051 -4.240 1.00 91.31 101 ILE A C 1
ATOM 793 O O . ILE A 1 101 ? -9.426 0.774 -5.050 1.00 91.31 101 ILE A O 1
ATOM 797 N N . ARG A 1 102 ? -10.997 -0.716 -4.420 1.00 87.31 102 ARG A N 1
ATOM 798 C CA . ARG A 1 102 ? -11.989 -0.372 -5.443 1.00 87.31 102 ARG A CA 1
ATOM 799 C C . ARG A 1 102 ? -13.374 -0.420 -4.830 1.00 87.31 102 ARG A C 1
ATOM 801 O O . ARG A 1 102 ? -13.764 -1.445 -4.276 1.00 87.31 102 ARG A O 1
ATOM 808 N N . GLU A 1 103 ? -14.105 0.686 -4.948 1.00 84.94 103 GLU A N 1
ATOM 809 C CA . GLU A 1 103 ? -15.416 0.849 -4.318 1.00 84.94 103 GLU A CA 1
ATOM 810 C C . GLU A 1 103 ? -15.345 0.450 -2.838 1.00 84.94 103 GLU A C 1
ATOM 812 O O . GLU A 1 103 ? -14.530 0.990 -2.111 1.00 84.94 103 GLU A O 1
ATOM 817 N N . LYS A 1 104 ? -16.129 -0.529 -2.377 1.00 88.19 104 LYS A N 1
ATOM 818 C CA . LYS A 1 104 ? -16.142 -0.980 -0.975 1.00 88.19 104 LYS A CA 1
ATOM 819 C C . LYS A 1 104 ? -15.289 -2.217 -0.705 1.00 88.19 104 LYS A C 1
ATOM 821 O O . LYS A 1 104 ? -15.509 -2.908 0.291 1.00 88.19 104 LYS A O 1
ATOM 826 N N . GLN A 1 105 ? -14.334 -2.508 -1.583 1.00 92.19 105 GLN A N 1
ATOM 827 C CA . GLN A 1 105 ? -13.537 -3.726 -1.538 1.00 92.19 105 GLN A CA 1
ATOM 828 C C . GLN A 1 105 ? -12.044 -3.433 -1.446 1.00 92.19 105 GLN A C 1
ATOM 830 O O . GLN A 1 105 ? -11.517 -2.556 -2.132 1.00 92.19 105 GLN A O 1
ATOM 835 N N . PHE A 1 106 ? -11.361 -4.243 -0.645 1.00 95.00 106 PHE A N 1
ATOM 836 C CA . PHE A 1 106 ? -9.923 -4.417 -0.711 1.00 95.00 106 PHE A CA 1
ATOM 837 C C . PHE A 1 106 ? -9.616 -5.630 -1.590 1.00 95.00 106 PHE A C 1
ATOM 839 O O . PHE A 1 106 ? -9.989 -6.759 -1.267 1.00 95.00 106 PHE A O 1
ATOM 846 N N . GLN A 1 107 ? -8.974 -5.386 -2.728 1.00 95.50 107 GLN A N 1
ATOM 847 C CA . GLN A 1 107 ? -8.657 -6.398 -3.728 1.00 95.50 107 GLN A CA 1
ATOM 848 C C . GLN A 1 107 ? -7.159 -6.649 -3.729 1.00 95.50 107 GLN A C 1
ATOM 850 O O . GLN A 1 107 ? -6.382 -5.737 -4.012 1.00 95.50 107 GLN A O 1
ATOM 855 N N . ILE A 1 108 ? -6.756 -7.887 -3.472 1.00 95.94 108 ILE A N 1
ATOM 856 C CA . ILE A 1 108 ? -5.392 -8.328 -3.734 1.00 95.94 108 ILE A CA 1
ATOM 857 C C . ILE A 1 108 ? -5.308 -8.667 -5.225 1.00 95.94 108 ILE A C 1
ATOM 859 O O . ILE A 1 108 ? -6.053 -9.515 -5.714 1.00 95.94 108 ILE A O 1
ATOM 863 N N . LEU A 1 109 ? -4.415 -7.998 -5.957 1.00 89.19 109 LEU A N 1
ATOM 864 C CA . LEU A 1 109 ? -4.378 -7.998 -7.425 1.00 89.19 109 LEU A CA 1
ATOM 865 C C . LEU A 1 109 ? -4.168 -9.380 -8.066 1.00 89.19 109 LEU A C 1
ATOM 867 O O . LEU A 1 109 ? -4.470 -9.545 -9.244 1.00 89.19 109 LEU A O 1
ATOM 871 N N . ASN A 1 110 ? -3.688 -10.370 -7.312 1.00 77.88 110 ASN A N 1
ATOM 872 C CA . ASN A 1 110 ? -3.487 -11.749 -7.761 1.00 77.88 110 ASN A CA 1
ATOM 873 C C . ASN A 1 110 ? -4.424 -12.769 -7.082 1.00 77.88 110 ASN A C 1
ATOM 875 O O . ASN A 1 110 ? -4.173 -13.969 -7.169 1.00 77.88 110 ASN A O 1
ATOM 879 N N . GLY A 1 111 ? -5.489 -12.339 -6.396 1.00 83.88 111 GLY A N 1
ATOM 880 C CA . GLY A 1 111 ? -6.368 -13.300 -5.737 1.00 83.88 111 GLY A CA 1
ATOM 881 C C . GLY A 1 111 ? -7.527 -12.702 -4.956 1.00 83.88 111 GLY A C 1
ATOM 882 O O . GLY A 1 111 ? -8.562 -12.357 -5.519 1.00 83.88 111 GLY A O 1
ATOM 883 N N . SER A 1 112 ? -7.392 -12.711 -3.629 1.00 94.00 112 SER A N 1
ATOM 884 C CA . SER A 1 112 ? -8.527 -12.559 -2.714 1.00 94.00 112 SER A CA 1
ATOM 885 C C . SER A 1 112 ? -9.147 -11.162 -2.763 1.00 94.00 112 SER A C 1
ATOM 887 O O . SER A 1 112 ? -8.458 -10.153 -2.911 1.00 94.00 112 SER A O 1
ATOM 889 N N . VAL A 1 113 ? -10.460 -11.117 -2.555 1.00 96.19 113 VAL A N 1
ATOM 890 C CA . VAL A 1 113 ? -11.238 -9.885 -2.426 1.00 96.19 113 VAL A CA 1
ATOM 891 C C . VAL A 1 113 ? -11.938 -9.898 -1.074 1.00 96.19 113 VAL A C 1
ATOM 893 O O . VAL A 1 113 ? -12.551 -10.899 -0.705 1.00 96.19 113 VAL A O 1
ATOM 896 N N . TYR A 1 114 ? -11.855 -8.787 -0.349 1.00 95.81 114 TYR A N 1
ATOM 897 C CA . TYR A 1 114 ? -12.471 -8.612 0.964 1.00 95.81 114 TYR A CA 1
ATOM 898 C C . TYR A 1 114 ? -13.328 -7.349 0.977 1.00 95.81 114 TYR A C 1
ATOM 900 O O . TYR A 1 114 ? -12.949 -6.332 0.391 1.00 95.81 114 TYR A O 1
ATOM 908 N N . LEU A 1 115 ? -14.471 -7.379 1.663 1.00 94.69 115 LEU A N 1
ATOM 909 C CA . LEU A 1 115 ? -15.210 -6.152 1.943 1.00 94.69 115 LEU A CA 1
ATOM 910 C C . LEU A 1 115 ? -14.418 -5.315 2.947 1.00 94.69 115 LEU A C 1
ATOM 912 O O . LEU A 1 115 ? -13.921 -5.831 3.946 1.00 94.69 115 LEU A O 1
ATOM 916 N N . LEU A 1 116 ? -14.345 -4.003 2.727 1.00 92.62 116 LEU A N 1
ATOM 917 C CA . LEU A 1 116 ? -13.677 -3.099 3.669 1.00 92.62 116 LEU A CA 1
ATOM 918 C C . LEU A 1 116 ? -14.353 -3.083 5.047 1.00 92.62 116 LEU A C 1
ATOM 920 O O . LEU A 1 116 ? -13.698 -2.800 6.047 1.00 92.62 116 LEU A O 1
ATOM 924 N N . SER A 1 117 ? -15.644 -3.427 5.117 1.00 93.06 117 SER A N 1
ATOM 925 C CA . SER A 1 117 ? -16.366 -3.623 6.379 1.00 93.06 117 SER A CA 1
ATOM 926 C C . SER A 1 117 ? -15.802 -4.759 7.225 1.00 93.06 117 SER A C 1
ATOM 928 O O . SER A 1 117 ? -15.968 -4.729 8.444 1.00 93.06 117 SER A O 1
ATOM 930 N N . ASP A 1 118 ? -15.123 -5.722 6.609 1.00 95.56 118 ASP A N 1
ATOM 931 C CA . ASP A 1 118 ? -14.618 -6.921 7.277 1.00 95.56 118 ASP A CA 1
ATOM 932 C C . ASP A 1 118 ? -13.142 -6.759 7.668 1.00 95.56 118 ASP A C 1
ATOM 934 O O . ASP A 1 118 ? -12.642 -7.489 8.520 1.00 95.56 118 ASP A O 1
ATOM 938 N N . CYS A 1 119 ? -12.453 -5.770 7.095 1.00 95.38 119 CYS A N 1
ATOM 939 C CA . CYS A 1 119 ? -11.068 -5.448 7.419 1.00 95.38 119 CYS A CA 1
ATOM 940 C C . CYS A 1 119 ? -10.937 -4.685 8.747 1.00 95.38 119 CYS A C 1
ATOM 942 O O . CYS A 1 119 ? -11.880 -4.053 9.233 1.00 95.38 119 CYS A O 1
ATOM 944 N N . GLU A 1 120 ? -9.739 -4.708 9.319 1.00 95.00 120 GLU A N 1
ATOM 945 C CA . GLU A 1 120 ? -9.310 -3.795 10.383 1.00 95.00 120 GLU A CA 1
ATOM 946 C C . GLU A 1 120 ? -8.314 -2.779 9.812 1.00 95.00 120 GLU A C 1
ATOM 948 O O . GLU A 1 120 ? -7.724 -2.991 8.748 1.00 95.00 120 GLU A O 1
ATOM 953 N N . PHE A 1 121 ? -8.147 -1.658 10.511 1.00 92.38 121 PHE A N 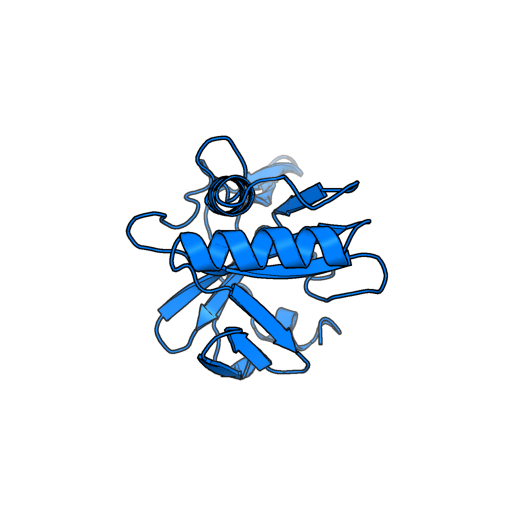1
ATOM 954 C CA . PHE A 1 121 ? -7.343 -0.537 10.042 1.00 92.38 121 PHE A CA 1
ATOM 955 C C . PHE A 1 121 ? -6.444 -0.032 11.161 1.00 92.38 121 PHE A C 1
ATOM 957 O O . PHE A 1 121 ? -6.889 0.118 12.301 1.00 92.38 121 PHE A O 1
ATOM 964 N N . GLU A 1 122 ? -5.197 0.273 10.822 1.00 91.06 122 GLU A N 1
ATOM 965 C CA . GLU A 1 122 ? -4.243 0.896 11.735 1.00 91.06 122 GLU A CA 1
ATOM 966 C C . GLU A 1 122 ? -3.557 2.089 11.063 1.00 91.06 122 GLU A C 1
ATOM 968 O O . GLU A 1 122 ? -3.439 2.157 9.840 1.00 91.06 122 GLU A O 1
ATOM 973 N N . GLU A 1 123 ? -3.073 3.025 11.872 1.00 87.31 123 GLU A N 1
ATOM 974 C CA . GLU A 1 123 ? -2.144 4.066 11.436 1.00 87.31 123 GLU A CA 1
ATOM 975 C C . GLU A 1 123 ? -0.899 4.079 12.326 1.00 87.31 123 GLU A C 1
ATOM 977 O O . GLU A 1 123 ? -0.934 3.636 13.478 1.00 87.31 123 GLU A O 1
ATOM 982 N N . TYR A 1 124 ? 0.202 4.591 11.786 1.00 84.94 124 TYR A N 1
ATOM 983 C CA . TYR A 1 124 ? 1.474 4.768 12.488 1.00 84.94 124 TYR A CA 1
ATOM 984 C C . TYR A 1 124 ? 2.071 6.142 12.172 1.00 84.94 124 TYR A C 1
ATOM 986 O O . TYR A 1 124 ? 1.550 6.862 11.325 1.00 84.94 124 TYR A O 1
ATOM 994 N N . ASN A 1 125 ? 3.144 6.537 12.868 1.00 81.69 125 ASN A N 1
ATOM 995 C CA . ASN A 1 125 ? 3.797 7.843 12.680 1.00 81.69 125 ASN A CA 1
ATOM 996 C C . ASN A 1 125 ? 2.810 9.031 12.715 1.00 81.69 125 ASN A C 1
ATOM 998 O O . ASN A 1 125 ? 2.949 9.997 11.962 1.00 81.69 125 ASN A O 1
ATOM 1002 N N . PHE A 1 126 ? 1.794 8.961 13.581 1.00 79.62 126 PHE A N 1
ATOM 1003 C CA . PHE A 1 126 ? 0.763 9.991 13.692 1.00 79.62 126 PHE A CA 1
ATOM 1004 C C . PHE A 1 126 ? 1.179 11.079 14.684 1.00 79.62 126 PHE A C 1
ATOM 1006 O O . PHE A 1 126 ? 1.869 10.824 15.669 1.00 79.62 126 PHE A O 1
ATOM 1013 N N . TYR A 1 127 ? 0.733 12.308 14.440 1.00 81.81 127 TYR A N 1
ATOM 1014 C CA . TYR A 1 127 ? 1.034 13.440 15.313 1.00 81.81 127 TYR A CA 1
ATOM 1015 C C . TYR A 1 127 ? 0.053 13.506 16.487 1.00 81.81 127 TY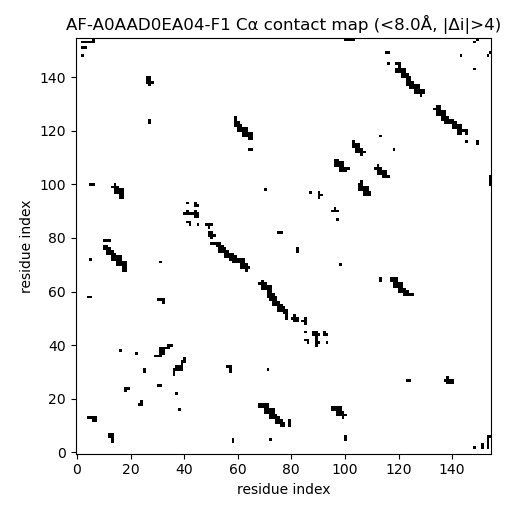R A C 1
ATOM 1017 O O . TYR A 1 127 ? -1.166 13.444 16.297 1.00 81.81 127 TYR A O 1
ATOM 1025 N N . THR A 1 128 ? 0.586 13.682 17.691 1.00 83.25 128 THR A N 1
ATOM 1026 C CA . THR A 1 128 ? -0.148 14.051 18.907 1.00 83.25 128 THR A CA 1
ATOM 1027 C C . THR A 1 128 ? 0.362 15.388 19.432 1.00 83.25 128 THR A C 1
ATOM 1029 O O . THR A 1 128 ? 1.394 15.878 18.977 1.00 83.25 128 THR A O 1
ATOM 1032 N N . GLN A 1 129 ? -0.356 15.987 20.378 1.00 87.62 129 GLN A N 1
ATOM 1033 C CA . GLN A 1 129 ? 0.173 17.090 21.177 1.00 87.62 129 GLN A CA 1
ATOM 1034 C C . GLN A 1 129 ? 0.673 16.542 22.511 1.00 87.62 129 GLN A C 1
ATOM 1036 O O . GLN A 1 129 ? 0.038 15.647 23.068 1.00 87.62 129 GLN A O 1
ATOM 1041 N N . ASP A 1 130 ? 1.817 17.032 22.979 1.00 84.62 130 ASP A N 1
ATOM 1042 C CA . ASP A 1 130 ? 2.235 16.835 24.366 1.00 84.62 130 ASP A CA 1
ATOM 1043 C C . ASP A 1 130 ? 1.479 17.780 25.314 1.00 84.62 130 ASP A C 1
ATOM 1045 O O . ASP A 1 130 ? 0.670 18.610 24.886 1.00 84.62 130 ASP A O 1
ATOM 1049 N N . ASP A 1 131 ? 1.766 17.666 26.610 1.00 87.81 131 ASP A N 1
ATOM 1050 C CA . ASP A 1 131 ? 1.147 18.476 27.667 1.00 87.81 131 ASP A CA 1
ATOM 1051 C C . ASP A 1 131 ? 1.414 19.987 27.512 1.00 87.81 131 ASP A C 1
ATOM 1053 O O . ASP A 1 131 ? 0.739 20.809 28.130 1.00 87.81 131 ASP A O 1
ATOM 1057 N N . PHE A 1 132 ? 2.372 20.367 26.662 1.00 87.75 132 PHE A N 1
ATOM 1058 C CA . PHE A 1 132 ? 2.739 21.749 26.358 1.00 87.75 132 PHE A CA 1
ATOM 1059 C C . PHE A 1 132 ? 2.187 22.222 25.002 1.00 87.75 132 PHE A C 1
ATOM 1061 O O . PHE A 1 132 ? 2.494 23.328 24.556 1.00 87.75 132 PHE A O 1
ATOM 1068 N N . GLY A 1 133 ? 1.371 21.401 24.332 1.00 84.19 133 GLY A N 1
ATOM 1069 C CA . GLY A 1 133 ? 0.774 21.700 23.031 1.00 84.19 133 GLY A CA 1
ATOM 1070 C C . GLY A 1 133 ? 1.720 21.529 21.836 1.00 84.19 133 GLY A C 1
ATOM 1071 O O . GLY A 1 133 ? 1.322 21.824 20.702 1.00 84.19 133 GLY A O 1
ATOM 1072 N N . SER A 1 134 ? 2.944 21.039 22.050 1.00 88.19 134 SER A N 1
ATOM 1073 C CA . SER A 1 134 ? 3.913 20.792 20.980 1.00 88.19 134 SER A CA 1
ATOM 1074 C C . SER A 1 134 ? 3.557 19.523 20.217 1.00 88.19 134 SER A C 1
ATOM 1076 O O . SER A 1 134 ? 3.107 18.534 20.793 1.00 88.19 134 SER A O 1
ATOM 1078 N N . GLN A 1 135 ? 3.760 19.532 18.898 1.00 86.31 135 GLN A N 1
ATOM 1079 C CA . GLN A 1 135 ? 3.513 18.346 18.081 1.00 86.31 135 GLN A CA 1
ATOM 1080 C C . GLN A 1 135 ? 4.613 17.307 18.292 1.00 86.31 135 GLN A C 1
ATOM 1082 O O . GLN A 1 135 ? 5.787 17.573 18.039 1.00 86.31 135 GLN A O 1
ATOM 1087 N N . VAL A 1 136 ? 4.211 16.100 18.675 1.00 84.75 136 VAL A N 1
ATOM 1088 C CA . VAL A 1 136 ? 5.089 14.940 18.829 1.00 84.75 136 VAL A CA 1
ATOM 1089 C C . VAL A 1 136 ? 4.640 13.852 17.862 1.00 84.7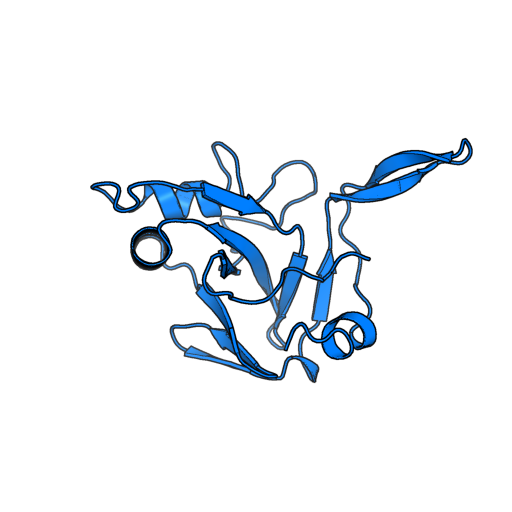5 136 VAL A C 1
ATOM 1091 O O . VAL A 1 136 ? 3.447 13.598 17.705 1.00 84.75 136 VAL A O 1
ATOM 1094 N N . VAL A 1 137 ? 5.595 13.204 17.194 1.00 81.69 137 VAL A N 1
ATOM 1095 C CA . VAL A 1 137 ? 5.313 12.044 16.339 1.00 81.69 137 VAL A CA 1
ATOM 1096 C C . VAL A 1 137 ? 5.253 10.798 17.209 1.00 81.69 137 VAL A C 1
ATOM 1098 O O . VAL A 1 137 ? 6.253 10.401 17.809 1.00 81.69 137 VAL A O 1
ATOM 1101 N N . ASN A 1 138 ? 4.092 10.153 17.242 1.00 80.06 138 ASN A N 1
ATOM 1102 C CA . ASN A 1 138 ? 3.939 8.847 17.849 1.00 80.06 138 ASN A CA 1
ATOM 1103 C C . ASN A 1 138 ? 4.283 7.758 16.832 1.00 80.06 138 ASN A C 1
ATOM 1105 O O . ASN A 1 138 ? 3.662 7.631 15.778 1.00 80.06 138 ASN A O 1
ATOM 1109 N N . LYS A 1 139 ? 5.303 6.979 17.175 1.00 77.75 139 LYS A N 1
ATOM 1110 C CA . LYS A 1 139 ? 5.864 5.909 16.352 1.00 77.75 139 LYS A CA 1
ATOM 1111 C C . LYS A 1 139 ? 5.082 4.596 16.442 1.00 77.75 139 LYS A C 1
ATOM 1113 O O . LYS A 1 139 ? 5.216 3.750 15.563 1.00 77.75 139 LYS A O 1
ATOM 1118 N N . ASN A 1 140 ? 4.266 4.422 17.481 1.00 81.00 140 ASN A N 1
ATOM 1119 C CA . ASN A 1 140 ? 3.486 3.205 17.668 1.00 81.00 140 ASN A CA 1
ATOM 1120 C C . ASN A 1 140 ? 2.328 3.128 16.673 1.00 81.00 140 ASN A C 1
ATOM 1122 O O . ASN A 1 140 ? 1.852 4.142 16.161 1.00 81.00 140 ASN A O 1
ATOM 1126 N N . ARG A 1 141 ? 1.844 1.906 16.440 1.00 86.06 141 ARG A N 1
ATOM 1127 C CA . ARG A 1 141 ? 0.605 1.688 15.695 1.00 86.06 141 ARG A CA 1
ATOM 1128 C C . ARG A 1 141 ? -0.594 1.906 16.605 1.00 86.06 141 ARG A C 1
ATOM 1130 O O . ARG A 1 141 ? -0.546 1.567 17.789 1.00 86.06 141 ARG A O 1
ATOM 1137 N N . ARG A 1 142 ? -1.681 2.434 16.052 1.00 86.81 142 ARG A N 1
ATOM 1138 C CA . ARG A 1 142 ? -2.980 2.465 16.729 1.00 86.81 142 ARG A CA 1
ATOM 1139 C C . ARG A 1 142 ? -4.092 2.028 15.796 1.00 86.81 142 ARG A C 1
ATOM 1141 O O . ARG A 1 142 ? -4.038 2.301 14.599 1.00 86.81 142 ARG A O 1
ATOM 1148 N N . ALA A 1 143 ? -5.110 1.404 16.375 1.00 90.12 143 ALA A N 1
ATOM 1149 C CA . ALA A 1 143 ? -6.335 1.092 15.663 1.00 90.12 143 ALA A CA 1
ATOM 1150 C C . ALA A 1 143 ? -7.023 2.379 15.193 1.00 90.12 143 ALA A C 1
ATOM 1152 O O . ALA A 1 143 ? -7.081 3.381 15.911 1.00 90.12 143 ALA A O 1
ATOM 1153 N N . VAL A 1 144 ? -7.564 2.318 13.985 1.00 88.31 144 VAL A N 1
ATOM 1154 C CA . VAL A 1 144 ? -8.348 3.379 13.365 1.00 88.31 144 VAL A CA 1
ATOM 1155 C C . VAL A 1 144 ? -9.816 2.997 13.429 1.00 88.31 144 VAL A C 1
ATOM 1157 O O . VAL A 1 144 ? -10.188 1.849 13.174 1.00 88.31 144 VAL A O 1
ATOM 1160 N N . ASN A 1 145 ? -10.675 3.967 13.741 1.00 85.12 145 ASN A N 1
ATOM 1161 C CA . ASN A 1 145 ? -12.107 3.730 13.730 1.00 85.12 145 ASN A CA 1
ATOM 1162 C C . ASN A 1 145 ? -12.579 3.432 12.300 1.00 85.12 145 ASN A C 1
ATOM 1164 O O . ASN A 1 145 ? -12.469 4.253 11.391 1.00 85.12 145 ASN A O 1
ATOM 1168 N N . LYS A 1 146 ? -13.153 2.243 12.120 1.00 84.00 146 LYS A N 1
ATOM 1169 C CA . LYS A 1 146 ? -13.710 1.768 10.852 1.00 84.00 146 LYS A CA 1
ATOM 1170 C C . LYS A 1 146 ? -14.753 2.723 10.271 1.00 84.00 146 LYS A C 1
ATOM 1172 O O . LYS A 1 146 ? -14.795 2.900 9.058 1.00 84.00 146 LYS A O 1
ATOM 1177 N N . ALA A 1 147 ? -15.570 3.356 11.113 1.00 79.94 147 ALA A N 1
ATOM 1178 C CA . ALA A 1 147 ? -16.561 4.322 10.654 1.00 79.94 147 ALA A CA 1
ATOM 1179 C C . ALA A 1 147 ? -15.900 5.528 9.974 1.00 79.94 147 ALA A C 1
ATOM 1181 O O . ALA A 1 147 ? -16.415 5.993 8.964 1.00 79.94 147 ALA A O 1
ATOM 1182 N N . ASP A 1 148 ? -14.741 5.986 10.447 1.00 77.00 148 ASP A N 1
ATOM 1183 C CA . ASP A 1 148 ? -14.031 7.123 9.849 1.00 77.00 148 ASP A CA 1
ATOM 1184 C C . ASP A 1 148 ? -13.495 6.763 8.455 1.00 77.00 148 ASP A C 1
ATOM 1186 O O . ASP A 1 148 ? -13.650 7.528 7.507 1.00 77.00 148 ASP A O 1
ATOM 1190 N N . VAL A 1 149 ? -12.963 5.546 8.295 1.00 77.00 149 VAL A N 1
ATOM 1191 C CA . VAL A 1 149 ? -12.465 5.036 7.003 1.00 77.00 149 VAL A CA 1
ATOM 1192 C C . VAL A 1 149 ? -13.597 4.836 5.991 1.00 77.00 149 VAL A C 1
ATOM 1194 O O . VAL A 1 149 ? -13.423 5.095 4.804 1.00 77.00 149 VAL A O 1
ATOM 1197 N N . LEU A 1 150 ? -14.761 4.364 6.443 1.00 74.06 150 LEU A N 1
ATOM 1198 C CA . LEU A 1 150 ? -15.899 4.071 5.566 1.00 74.06 150 LEU A CA 1
ATOM 1199 C C . LEU A 1 150 ? -16.808 5.286 5.305 1.00 74.06 150 LEU A C 1
ATOM 1201 O O . LEU A 1 150 ? -17.572 5.264 4.340 1.00 74.06 150 LEU A O 1
ATOM 1205 N N . SER A 1 151 ? -16.778 6.305 6.173 1.00 66.12 151 SER A N 1
ATOM 1206 C CA . SER A 1 151 ? -17.610 7.517 6.069 1.00 66.12 151 SER A CA 1
ATOM 1207 C C . SER A 1 151 ? -16.936 8.645 5.298 1.00 66.12 151 SER A C 1
ATOM 1209 O O . SER A 1 151 ? -17.621 9.429 4.633 1.00 66.12 151 SER A O 1
ATOM 1211 N N . GLU A 1 152 ? -15.603 8.735 5.337 1.00 58.72 152 GLU A N 1
ATOM 1212 C CA . GLU A 1 152 ? -14.895 9.569 4.381 1.00 58.72 152 GLU A CA 1
ATOM 1213 C C . GLU A 1 152 ? -15.181 9.017 2.970 1.00 58.72 152 GLU A C 1
ATOM 1215 O O . GLU A 1 152 ? -15.143 7.809 2.740 1.00 58.72 152 GLU A O 1
ATOM 1220 N N . LYS A 1 153 ? -15.464 9.895 1.995 1.00 48.75 153 LYS A N 1
ATOM 1221 C CA . LYS A 1 153 ? -15.568 9.559 0.553 1.00 48.75 153 LYS A CA 1
ATOM 1222 C C . LYS A 1 153 ? -14.197 9.170 -0.039 1.00 48.75 153 LYS A C 1
ATOM 1224 O O . LYS A 1 153 ? -13.733 9.732 -1.043 1.00 48.75 153 LYS A O 1
ATOM 1229 N N . ILE A 1 154 ? -13.496 8.296 0.671 1.00 49.84 154 ILE A N 1
ATOM 1230 C CA . ILE A 1 154 ? -12.312 7.551 0.264 1.00 49.84 154 ILE A CA 1
ATOM 1231 C C . ILE A 1 154 ? -12.706 6.545 -0.820 1.00 49.84 154 ILE A C 1
ATOM 1233 O O . ILE A 1 154 ? -11.899 6.267 -1.701 1.00 49.84 154 ILE A O 1
ATOM 1237 N N . LEU A 1 155 ? -13.957 6.078 -0.780 1.00 43.94 155 LEU A N 1
ATOM 1238 C CA . LEU A 1 155 ? -14.567 5.113 -1.689 1.00 43.94 155 LEU A CA 1
ATOM 1239 C C . LEU A 1 155 ? -15.522 5.811 -2.661 1.00 43.94 155 LEU A C 1
ATOM 1241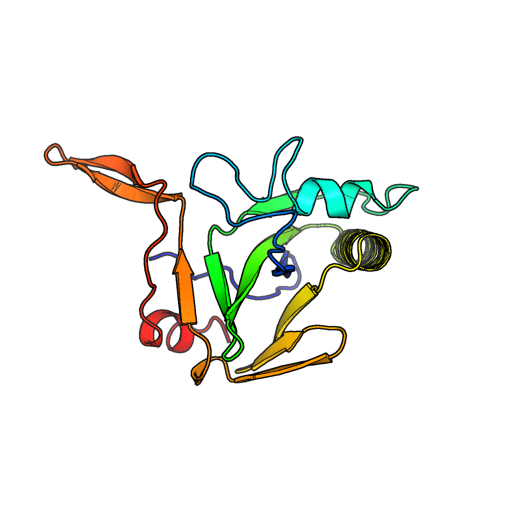 O O . LEU A 1 155 ? -16.330 6.647 -2.187 1.00 43.94 155 LEU A O 1
#

Solvent-accessible surface area (backbone atoms only — not comparable to full-atom values): 8746 Å² total; per-residue (Å²): 135,87,72,85,69,68,44,68,56,102,60,30,42,42,42,22,42,53,50,40,93,94,48,61,75,60,75,53,80,45,56,53,55,58,98,83,8,61,55,43,49,22,52,64,63,36,76,79,78,59,48,87,51,68,56,73,45,84,62,47,32,33,45,27,42,82,85,72,48,42,26,40,37,30,37,35,28,71,33,51,67,30,44,53,52,33,44,53,50,5,21,60,76,67,75,45,58,45,31,36,72,55,70,69,28,40,32,34,80,90,67,61,74,43,51,53,89,64,38,47,41,35,37,34,63,42,79,44,66,49,100,83,68,48,82,41,74,40,36,60,76,44,82,47,64,63,65,62,64,71,66,42,83,49,88

Organism: NCBI:txid28188

Radius of gyration: 15.46 Å; Cα contacts (8 Å, |Δi|>4): 295; chains: 1; bounding box: 35×35×44 Å